Protein AF-A0A7Y7NC95-F1 (afdb_monomer_lite)

Foldseek 3Di:
DALVVLCVVLVDDSVVVVVCCVVVVAHPVGDPSNVVVSNVCSVCPPPPVSVVVVCPVPPDQLVVLCCVVCVPADPLLSVLLCVQLVDPCSVPCDLVNSQVVSCVPPVDGDDSVSSVVSSVVSVCLVVQVAWDDDPPDIDGSCVSNVD

pLDDT: mean 90.4, std 4.03, range [75.88, 95.5]

Sequence (147 aa):
MELKEATAAFGIPSKIIARMEREGLICLPLDDAGVAALSVLGRLWGRMWFVAESLKSIRSARERTMLLLFPEHDKVDRYILNTFLGESHMKNLSTEVVRYRVKRAFATDVDGQRIRKLRKTAWDIRCRKMKLQLGKLSLTYADLLGV

Radius of gyration: 18.72 Å; chains: 1; bounding box: 37×40×47 Å

Structure (mmCIF, N/CA/C/O backbone):
data_AF-A0A7Y7NC95-F1
#
_entry.id   AF-A0A7Y7NC95-F1
#
loop_
_atom_site.group_PDB
_atom_site.id
_atom_site.type_symbol
_atom_site.label_atom_id
_atom_site.label_alt_id
_atom_site.label_comp_id
_atom_site.label_asym_id
_atom_site.label_entity_id
_atom_site.label_seq_id
_atom_site.pdbx_PDB_ins_code
_atom_site.Cartn_x
_atom_site.Cartn_y
_atom_site.Cartn_z
_atom_site.occupancy
_atom_site.B_iso_or_equiv
_atom_site.auth_seq_id
_atom_site.auth_comp_id
_atom_site.auth_asym_id
_atom_site.auth_atom_id
_atom_site.pdbx_PDB_model_num
ATOM 1 N N . MET A 1 1 ? 20.823 -1.259 -21.283 1.00 86.31 1 MET A N 1
ATOM 2 C CA . MET A 1 1 ? 20.653 0.029 -20.571 1.00 86.31 1 MET A CA 1
ATOM 3 C C . MET A 1 1 ? 20.392 -0.250 -19.101 1.00 86.31 1 MET A C 1
ATOM 5 O O . MET A 1 1 ? 19.517 -1.058 -18.801 1.00 86.31 1 MET A O 1
ATOM 9 N N . GLU A 1 2 ? 21.167 0.381 -18.220 1.00 89.75 2 GLU A N 1
ATOM 10 C CA . GLU A 1 2 ? 21.141 0.150 -16.766 1.00 89.75 2 GLU A CA 1
ATOM 11 C C . GLU A 1 2 ? 20.096 1.024 -16.043 1.00 89.75 2 GLU A C 1
ATOM 13 O O . GLU A 1 2 ? 19.606 2.018 -16.583 1.00 89.75 2 GLU A O 1
ATOM 18 N N . LEU A 1 3 ? 19.768 0.702 -14.784 1.00 86.31 3 LEU A N 1
ATOM 19 C CA . LEU A 1 3 ? 18.694 1.358 -14.008 1.00 86.31 3 LEU A CA 1
ATOM 20 C C . LEU A 1 3 ? 18.775 2.899 -13.982 1.00 86.31 3 LEU A C 1
ATOM 22 O O . LEU A 1 3 ? 17.756 3.589 -14.104 1.00 86.31 3 LEU A O 1
ATOM 26 N N . LYS A 1 4 ? 19.980 3.453 -13.787 1.00 87.69 4 LYS A N 1
ATOM 27 C CA . LYS A 1 4 ? 20.199 4.911 -13.713 1.00 87.69 4 LYS A CA 1
ATOM 28 C C . LYS A 1 4 ? 19.948 5.591 -15.058 1.00 87.69 4 LYS A C 1
ATOM 30 O O . LYS A 1 4 ? 19.328 6.650 -15.095 1.00 87.69 4 LYS A O 1
ATOM 35 N N . GLU A 1 5 ? 20.391 4.962 -16.139 1.00 89.31 5 GLU A N 1
ATOM 36 C CA . GLU A 1 5 ? 20.206 5.453 -17.506 1.00 89.31 5 GLU A CA 1
ATOM 37 C C . GLU A 1 5 ? 18.727 5.403 -17.895 1.00 89.31 5 GLU A C 1
ATOM 39 O O . GLU A 1 5 ? 18.183 6.395 -18.369 1.00 89.31 5 GLU A O 1
ATOM 44 N N . ALA A 1 6 ? 18.041 4.298 -17.583 1.00 87.75 6 ALA A N 1
ATOM 45 C CA . ALA A 1 6 ? 16.611 4.140 -17.836 1.00 87.75 6 ALA A CA 1
ATOM 46 C C . ALA A 1 6 ? 15.760 5.179 -17.081 1.00 87.75 6 ALA A C 1
ATOM 48 O O . ALA A 1 6 ? 14.809 5.732 -17.632 1.00 87.75 6 ALA A O 1
ATOM 49 N N . THR A 1 7 ? 16.125 5.486 -15.830 1.00 90.62 7 THR A N 1
ATOM 50 C CA . THR A 1 7 ? 15.455 6.523 -15.023 1.00 90.62 7 THR A CA 1
ATOM 51 C C . THR A 1 7 ? 15.516 7.885 -15.720 1.00 90.62 7 THR A C 1
ATOM 53 O O . THR A 1 7 ? 14.498 8.569 -15.833 1.00 90.62 7 THR A O 1
ATOM 56 N N . ALA A 1 8 ? 16.699 8.271 -16.208 1.00 90.25 8 ALA A N 1
ATOM 57 C CA . ALA A 1 8 ? 16.899 9.537 -16.907 1.00 90.25 8 ALA A CA 1
ATOM 58 C C . ALA A 1 8 ? 16.210 9.554 -18.282 1.00 90.25 8 ALA A C 1
ATOM 60 O O . ALA A 1 8 ? 15.571 10.544 -18.629 1.00 90.25 8 ALA A O 1
ATOM 61 N N . ALA A 1 9 ? 16.298 8.456 -19.036 1.00 91.38 9 ALA A N 1
ATOM 62 C CA . ALA A 1 9 ? 15.766 8.358 -20.392 1.00 91.38 9 ALA A CA 1
ATOM 63 C C . ALA A 1 9 ? 14.229 8.404 -20.448 1.00 91.38 9 ALA A C 1
ATOM 65 O O . ALA A 1 9 ? 13.667 9.031 -21.344 1.00 91.38 9 ALA A O 1
ATOM 66 N N . PHE A 1 10 ? 13.542 7.763 -19.497 1.00 92.00 10 PHE A N 1
ATOM 67 C CA . PHE A 1 10 ? 12.078 7.639 -19.529 1.00 92.00 10 PHE A CA 1
ATOM 68 C C . PHE A 1 10 ? 11.341 8.548 -18.542 1.00 92.00 10 PHE A C 1
ATOM 70 O O . PHE A 1 10 ? 10.112 8.590 -18.561 1.00 92.00 10 PHE A O 1
ATOM 77 N N . GLY A 1 11 ? 12.055 9.258 -17.661 1.00 90.31 11 GLY A N 1
ATOM 78 C CA . GLY A 1 11 ? 11.438 10.122 -16.648 1.00 90.31 11 GLY A CA 1
ATOM 79 C C . GLY A 1 11 ? 10.619 9.359 -15.596 1.00 90.31 11 GLY A C 1
ATOM 80 O O . GLY A 1 11 ? 9.738 9.934 -14.956 1.00 90.31 11 GLY A O 1
ATOM 81 N N . ILE A 1 12 ? 10.892 8.062 -15.414 1.00 91.69 12 ILE A N 1
ATOM 82 C CA . ILE A 1 12 ? 10.210 7.186 -14.453 1.00 91.69 12 ILE A CA 1
ATOM 83 C C . ILE A 1 12 ? 11.095 7.034 -13.207 1.00 91.69 12 ILE A C 1
ATOM 85 O O . ILE A 1 12 ? 12.282 6.748 -13.349 1.00 91.69 12 ILE A O 1
ATOM 89 N N . PRO A 1 13 ? 10.558 7.156 -11.976 1.00 91.25 13 PRO A N 1
ATOM 90 C CA . PRO A 1 13 ? 11.339 6.977 -10.756 1.00 91.25 13 PRO A CA 1
ATOM 91 C C . PRO A 1 13 ? 12.015 5.602 -10.670 1.00 91.25 13 PRO A C 1
ATOM 93 O O . PRO A 1 13 ? 11.377 4.570 -10.882 1.00 91.25 13 PRO A O 1
ATOM 96 N N . SER A 1 14 ? 13.273 5.574 -10.225 1.00 91.69 14 SER A N 1
ATOM 97 C CA . SER A 1 14 ? 14.080 4.346 -10.109 1.00 91.69 14 SER A CA 1
ATOM 98 C C . SER A 1 14 ? 13.409 3.236 -9.292 1.00 91.69 14 SER A C 1
ATOM 100 O O . SER A 1 14 ? 13.517 2.062 -9.632 1.00 91.69 14 SER A O 1
ATOM 102 N N . LYS A 1 15 ? 12.651 3.592 -8.246 1.00 89.00 15 LYS A N 1
ATOM 103 C CA . LYS A 1 15 ? 11.891 2.634 -7.422 1.00 89.00 15 LYS A CA 1
ATOM 104 C C . LYS A 1 15 ? 10.829 1.865 -8.210 1.00 89.00 15 LYS A C 1
ATOM 106 O O . LYS A 1 15 ? 10.530 0.730 -7.854 1.00 89.00 15 LYS A O 1
ATOM 111 N N . ILE A 1 16 ? 10.244 2.487 -9.233 1.00 89.69 16 ILE A N 1
ATOM 112 C CA . ILE A 1 16 ? 9.223 1.869 -10.084 1.00 89.69 16 ILE A CA 1
ATOM 113 C C . ILE A 1 16 ? 9.891 0.901 -11.051 1.00 89.69 16 ILE A C 1
ATOM 115 O O . ILE A 1 16 ? 9.487 -0.254 -11.106 1.00 89.69 16 ILE A O 1
ATOM 119 N N . ILE A 1 17 ? 10.972 1.322 -11.713 1.00 92.75 17 ILE A N 1
ATOM 120 C CA . ILE A 1 17 ? 11.744 0.457 -12.619 1.00 92.75 17 ILE A CA 1
ATOM 121 C C . ILE A 1 17 ? 12.286 -0.767 -11.858 1.00 92.75 17 ILE A C 1
ATOM 123 O O . ILE A 1 17 ? 12.055 -1.899 -12.266 1.00 92.75 17 ILE A O 1
ATOM 127 N N . ALA A 1 18 ? 12.879 -0.564 -10.677 1.00 91.38 18 ALA A N 1
ATOM 128 C CA . ALA A 1 18 ? 13.356 -1.654 -9.818 1.00 91.38 18 ALA A CA 1
ATOM 129 C C . ALA A 1 18 ? 12.228 -2.544 -9.256 1.00 91.38 18 ALA A C 1
ATOM 131 O O . ALA A 1 18 ? 12.468 -3.654 -8.779 1.00 91.38 18 ALA A O 1
ATOM 132 N N . ARG A 1 19 ? 10.981 -2.059 -9.221 1.00 90.06 19 ARG A N 1
ATOM 133 C CA . ARG A 1 19 ? 9.821 -2.894 -8.882 1.00 90.06 19 ARG A CA 1
ATOM 134 C C . ARG A 1 19 ? 9.390 -3.730 -10.084 1.00 90.06 19 ARG A C 1
ATOM 136 O O . ARG A 1 19 ? 9.161 -4.916 -9.905 1.00 90.06 19 ARG A O 1
ATOM 143 N N . MET A 1 20 ? 9.341 -3.136 -11.274 1.00 92.94 20 MET A N 1
ATOM 144 C CA . MET A 1 20 ? 9.016 -3.841 -12.515 1.00 92.94 20 MET A CA 1
ATOM 145 C C . MET A 1 20 ? 10.001 -4.979 -12.798 1.00 92.94 20 MET A C 1
ATOM 147 O O . MET A 1 20 ? 9.568 -6.067 -13.155 1.00 92.94 20 MET A O 1
ATOM 151 N N . GLU A 1 21 ? 11.296 -4.758 -12.568 1.00 93.06 21 GLU A N 1
ATOM 152 C CA . GLU A 1 21 ? 12.323 -5.801 -12.683 1.00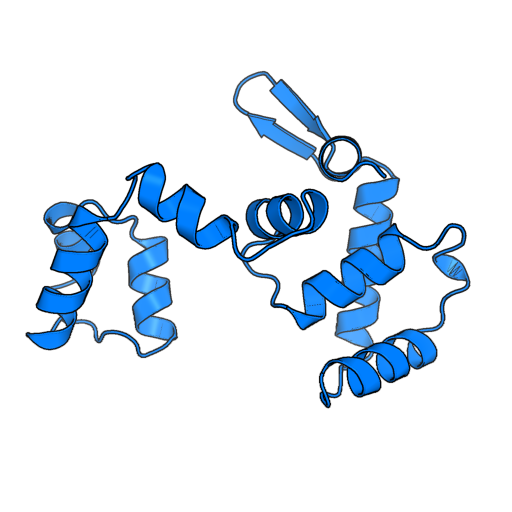 93.06 21 GLU A CA 1
ATOM 153 C C . GLU A 1 21 ? 12.082 -6.954 -11.698 1.00 93.06 21 GLU A C 1
ATOM 155 O O . GLU A 1 21 ? 12.025 -8.115 -12.091 1.00 93.06 21 GLU A O 1
ATOM 160 N N . ARG A 1 22 ? 11.863 -6.648 -10.411 1.00 90.56 22 ARG A N 1
ATOM 161 C CA . ARG A 1 22 ? 11.583 -7.676 -9.391 1.00 90.56 22 ARG A CA 1
ATOM 162 C C . ARG A 1 22 ? 10.302 -8.462 -9.653 1.00 90.56 22 ARG A C 1
ATOM 164 O O . ARG A 1 22 ? 10.205 -9.610 -9.236 1.00 90.56 22 ARG A O 1
ATOM 171 N N . GLU A 1 23 ? 9.318 -7.836 -10.288 1.00 90.00 23 GLU A N 1
ATOM 172 C CA . GLU A 1 23 ? 8.069 -8.480 -10.703 1.00 90.00 23 GLU A CA 1
ATOM 173 C C . GLU A 1 23 ? 8.208 -9.216 -12.053 1.00 90.00 23 GLU A C 1
ATOM 175 O O . GLU A 1 23 ? 7.239 -9.805 -12.523 1.00 90.00 23 GLU A O 1
ATOM 180 N N . GLY A 1 24 ? 9.399 -9.218 -12.668 1.00 90.94 24 GLY A N 1
ATOM 181 C CA . GLY A 1 24 ? 9.681 -9.910 -13.929 1.00 90.94 24 GLY A CA 1
ATOM 182 C C . GLY A 1 24 ? 9.032 -9.267 -15.157 1.00 90.94 24 GLY A C 1
ATOM 183 O O . GLY A 1 24 ? 8.907 -9.914 -16.191 1.00 90.94 24 GLY A O 1
ATOM 184 N N . LEU A 1 25 ? 8.589 -8.009 -15.052 1.00 92.00 25 LEU A N 1
ATOM 185 C CA . LEU A 1 25 ? 7.948 -7.272 -16.148 1.00 92.00 25 LEU A CA 1
ATOM 186 C C . LEU A 1 25 ? 8.961 -6.738 -17.167 1.00 92.00 25 LEU A C 1
ATOM 188 O O . LEU A 1 25 ? 8.601 -6.468 -18.309 1.00 92.00 25 LEU A O 1
ATOM 192 N N . ILE A 1 26 ? 10.202 -6.540 -16.726 1.00 95.06 26 ILE A N 1
ATOM 193 C CA . ILE A 1 26 ? 11.357 -6.120 -17.523 1.00 95.06 26 ILE A CA 1
ATOM 194 C C . ILE A 1 26 ? 12.605 -6.814 -16.973 1.00 95.06 26 ILE A C 1
ATOM 196 O O . ILE A 1 26 ? 12.617 -7.234 -15.815 1.00 95.06 26 ILE A O 1
ATOM 200 N N . CYS A 1 27 ? 13.670 -6.853 -17.763 1.00 92.88 27 CYS A N 1
ATOM 201 C CA . CYS A 1 27 ? 14.992 -7.294 -17.325 1.00 92.88 27 CYS A CA 1
ATOM 202 C C . CYS A 1 27 ? 15.957 -6.105 -17.302 1.00 92.88 27 CYS A C 1
ATOM 204 O O . CYS A 1 27 ? 15.815 -5.183 -18.106 1.00 92.88 27 CYS A O 1
ATOM 206 N N . LEU A 1 28 ? 16.941 -6.122 -16.402 1.00 90.19 28 LEU A N 1
ATOM 207 C CA . LEU A 1 28 ? 18.104 -5.240 -16.485 1.00 90.19 28 LEU A CA 1
ATOM 208 C C . LEU A 1 28 ? 19.359 -6.084 -16.774 1.00 90.19 28 LEU A C 1
ATOM 210 O O . LEU A 1 28 ? 19.554 -7.105 -16.112 1.00 90.19 28 LEU A O 1
ATOM 214 N N . PRO A 1 29 ? 20.204 -5.688 -17.745 1.00 92.50 29 PRO A N 1
ATOM 215 C CA . PRO A 1 29 ? 20.038 -4.556 -18.663 1.00 92.50 29 PRO A CA 1
ATOM 216 C C . PRO A 1 29 ? 18.821 -4.716 -19.590 1.00 92.50 29 PRO A C 1
ATOM 218 O O . PRO A 1 29 ? 18.459 -5.827 -19.961 1.00 92.50 29 PRO A O 1
ATOM 221 N N . LEU A 1 30 ? 18.196 -3.589 -19.956 1.00 92.12 30 LEU A N 1
ATOM 222 C CA . LEU A 1 30 ? 16.975 -3.601 -20.775 1.00 92.12 30 LEU A CA 1
ATOM 223 C C . LEU A 1 30 ? 17.202 -4.219 -22.156 1.00 92.12 30 LEU A C 1
ATOM 225 O O . LEU A 1 30 ? 18.140 -3.830 -22.857 1.00 92.12 30 LEU A O 1
ATOM 229 N N . ASP A 1 31 ? 16.283 -5.101 -22.533 1.00 93.75 31 ASP A N 1
ATOM 230 C CA . ASP A 1 31 ? 16.063 -5.602 -23.884 1.00 93.75 31 ASP A CA 1
ATOM 231 C C . ASP A 1 31 ? 15.060 -4.713 -24.648 1.00 93.75 31 ASP A C 1
ATOM 233 O O . ASP A 1 31 ? 14.507 -3.747 -24.108 1.00 93.75 31 ASP A O 1
ATOM 237 N N . ASP A 1 32 ? 14.805 -5.033 -25.919 1.00 94.00 32 ASP A N 1
ATOM 238 C CA . ASP A 1 32 ? 13.899 -4.253 -26.772 1.00 94.00 32 ASP A CA 1
ATOM 239 C C . ASP A 1 32 ? 12.470 -4.198 -26.209 1.00 94.00 32 ASP A C 1
ATOM 241 O O . ASP A 1 32 ? 11.806 -3.157 -26.262 1.00 94.00 32 ASP A O 1
ATOM 245 N N . ALA A 1 33 ? 12.006 -5.301 -25.611 1.00 93.38 33 ALA A N 1
ATOM 246 C CA . ALA A 1 33 ? 10.702 -5.373 -24.962 1.00 93.38 33 ALA A CA 1
ATOM 247 C C . ALA A 1 33 ? 10.629 -4.436 -23.745 1.00 93.38 33 ALA A C 1
ATOM 249 O O . ALA A 1 33 ? 9.670 -3.670 -23.608 1.00 93.38 33 ALA A O 1
ATOM 250 N N . GLY A 1 34 ? 11.661 -4.432 -22.898 1.00 93.69 34 GLY A N 1
ATOM 251 C CA . GLY A 1 34 ? 11.783 -3.527 -21.762 1.00 93.69 34 GLY A CA 1
ATOM 252 C C . GLY A 1 34 ? 11.840 -2.058 -22.181 1.00 93.69 34 GLY A C 1
ATOM 253 O O . GLY A 1 34 ? 11.168 -1.219 -21.575 1.00 93.69 34 GLY A O 1
ATOM 254 N N . VAL A 1 35 ? 12.570 -1.733 -23.253 1.00 94.75 35 VAL A N 1
ATOM 255 C CA . VAL A 1 35 ? 12.614 -0.374 -23.823 1.00 94.75 35 VAL A CA 1
ATOM 256 C C . VAL A 1 35 ? 11.235 0.059 -24.320 1.00 94.75 35 VAL A C 1
ATOM 258 O O . VAL A 1 35 ? 10.796 1.172 -24.010 1.00 94.75 35 VAL A O 1
ATOM 261 N N . ALA A 1 36 ? 10.519 -0.802 -25.047 1.00 94.75 36 ALA A N 1
ATOM 262 C CA . ALA A 1 36 ? 9.172 -0.504 -25.527 1.00 94.75 36 ALA A CA 1
ATOM 263 C C . ALA A 1 36 ? 8.188 -0.286 -24.363 1.00 94.75 36 ALA A C 1
ATOM 265 O O . ALA A 1 36 ? 7.449 0.704 -24.350 1.00 94.75 36 ALA A O 1
ATOM 266 N N . ALA A 1 37 ? 8.225 -1.155 -23.348 1.00 93.69 37 ALA A N 1
ATOM 267 C CA . ALA A 1 37 ? 7.379 -1.054 -22.162 1.00 93.69 37 ALA A CA 1
ATOM 268 C C . ALA A 1 37 ? 7.618 0.258 -21.395 1.00 93.69 37 ALA A C 1
ATOM 270 O O . ALA A 1 37 ? 6.669 0.992 -21.096 1.00 93.69 37 ALA A O 1
ATOM 271 N N . LEU A 1 38 ? 8.882 0.598 -21.124 1.00 94.62 38 LEU A N 1
ATOM 272 C CA . LEU A 1 38 ? 9.231 1.836 -20.426 1.00 94.62 38 LEU A CA 1
ATOM 273 C C . LEU A 1 38 ? 8.957 3.087 -21.268 1.00 94.62 38 LEU A C 1
ATOM 275 O O . LEU A 1 38 ? 8.584 4.116 -20.709 1.00 94.62 38 LEU A O 1
ATOM 279 N N . SER A 1 39 ? 9.042 3.005 -22.598 1.00 94.25 39 SER A N 1
ATOM 280 C CA . SER A 1 39 ? 8.676 4.111 -23.495 1.00 94.25 39 SER A CA 1
ATOM 281 C C . SER A 1 39 ? 7.190 4.458 -23.406 1.00 94.25 39 SER A C 1
ATOM 283 O O . SER A 1 39 ? 6.824 5.634 -23.332 1.00 94.25 39 SER A O 1
ATOM 285 N N . VAL A 1 40 ? 6.316 3.446 -23.392 1.00 94.50 40 VAL A N 1
ATOM 286 C CA . VAL A 1 40 ? 4.870 3.649 -23.213 1.00 94.50 40 VAL A CA 1
ATOM 287 C C . VAL A 1 40 ? 4.585 4.183 -21.813 1.00 94.50 40 VAL A C 1
ATOM 289 O O . VAL A 1 40 ? 3.897 5.197 -21.670 1.00 94.50 40 VAL A O 1
ATOM 292 N N . LEU A 1 41 ? 5.153 3.546 -20.784 1.00 93.31 41 LEU A N 1
ATOM 293 C CA . LEU A 1 41 ? 4.940 3.958 -19.400 1.00 93.31 41 LEU A CA 1
ATOM 294 C C . LEU A 1 41 ? 5.430 5.389 -19.155 1.00 93.31 41 LEU A C 1
ATOM 296 O O . LEU A 1 41 ? 4.716 6.158 -18.523 1.00 93.31 41 LEU A O 1
ATOM 300 N N . GLY A 1 42 ? 6.579 5.782 -19.706 1.00 93.44 42 GLY A N 1
ATOM 301 C CA . GLY A 1 42 ? 7.132 7.130 -19.566 1.00 93.44 42 GLY A CA 1
ATOM 302 C C . GLY A 1 42 ? 6.215 8.209 -20.147 1.00 93.44 42 GLY A C 1
ATOM 303 O O . GLY A 1 42 ? 6.071 9.281 -19.567 1.00 93.44 42 GLY A O 1
ATOM 304 N N . ARG A 1 43 ? 5.496 7.911 -21.240 1.00 92.88 43 ARG A N 1
ATOM 305 C CA . ARG A 1 43 ? 4.501 8.833 -21.827 1.00 92.88 43 ARG A CA 1
ATOM 306 C C . ARG A 1 43 ? 3.241 8.984 -20.972 1.00 92.88 43 ARG A C 1
ATOM 308 O O . ARG A 1 43 ? 2.614 10.050 -20.986 1.00 92.88 43 ARG A O 1
ATOM 315 N N . LEU A 1 44 ? 2.857 7.917 -20.272 1.00 92.38 44 LEU A N 1
ATOM 316 C CA . LEU A 1 44 ? 1.699 7.878 -19.375 1.00 92.38 44 LEU A CA 1
ATOM 317 C C . LEU A 1 44 ? 2.026 8.411 -17.977 1.00 92.38 44 LEU A C 1
ATOM 319 O O . LEU A 1 44 ? 1.136 8.895 -17.274 1.00 92.38 44 LEU A O 1
ATOM 323 N N . TRP A 1 45 ? 3.290 8.337 -17.569 1.00 88.88 45 TRP A N 1
ATOM 324 C CA . TRP A 1 45 ? 3.727 8.707 -16.234 1.00 88.88 45 TRP A CA 1
ATOM 325 C C . TRP A 1 45 ? 3.400 10.174 -15.933 1.00 88.88 45 TRP A C 1
ATOM 327 O O . TRP A 1 45 ? 3.633 11.070 -16.742 1.00 88.88 45 TRP A O 1
ATOM 337 N N . GLY A 1 46 ? 2.793 10.425 -14.772 1.00 81.56 46 GLY A N 1
ATOM 338 C CA . GLY A 1 46 ? 2.369 11.769 -14.365 1.00 81.56 46 GLY A CA 1
ATOM 339 C C . GLY A 1 46 ? 1.154 12.334 -15.117 1.00 81.56 46 GLY A C 1
ATOM 340 O O . GLY A 1 46 ? 0.707 13.436 -14.800 1.00 81.56 46 GLY A O 1
ATOM 341 N N . ARG A 1 47 ? 0.563 11.608 -16.078 1.00 90.81 47 ARG A N 1
ATOM 342 C CA . ARG A 1 47 ? -0.679 12.043 -16.732 1.00 90.81 47 ARG A CA 1
ATOM 343 C C . ARG A 1 47 ? -1.863 11.851 -15.787 1.00 90.81 47 ARG A C 1
ATOM 345 O O . ARG A 1 47 ? -2.250 10.728 -15.472 1.00 90.81 47 ARG A O 1
ATOM 352 N N . MET A 1 48 ? -2.483 12.959 -15.384 1.00 87.81 48 MET A N 1
ATOM 353 C CA . MET A 1 48 ? -3.598 12.952 -14.428 1.00 87.81 48 MET A CA 1
ATOM 354 C C . MET A 1 48 ? -4.780 12.084 -14.873 1.00 87.81 48 MET A C 1
ATOM 356 O O . MET A 1 48 ? -5.367 11.401 -14.039 1.00 87.81 48 MET A O 1
ATOM 360 N N . TRP A 1 49 ? -5.106 12.062 -16.171 1.00 92.25 49 TRP A N 1
ATOM 361 C CA . TRP A 1 49 ? -6.187 11.219 -16.689 1.00 92.25 49 TRP A CA 1
ATOM 362 C C . TRP A 1 49 ? -5.887 9.727 -16.487 1.00 92.25 49 TRP A C 1
ATOM 364 O O . TRP A 1 49 ? -6.764 8.991 -16.056 1.00 92.25 49 TRP A O 1
ATOM 374 N N . PHE A 1 50 ? -4.644 9.287 -16.708 1.00 90.81 50 PHE A N 1
ATOM 375 C CA . PHE A 1 50 ? -4.252 7.883 -16.562 1.00 90.81 50 PHE A CA 1
ATOM 376 C C . PHE A 1 50 ? -4.347 7.433 -15.101 1.00 90.81 50 PHE A C 1
ATOM 378 O O . PHE A 1 50 ? -4.889 6.368 -14.802 1.00 90.81 50 PHE A O 1
ATOM 385 N N . VAL A 1 51 ? -3.890 8.285 -14.176 1.00 85.06 51 VAL A N 1
ATOM 386 C CA . VAL A 1 51 ? -4.037 8.055 -12.732 1.00 85.06 51 VAL A CA 1
ATOM 387 C C . VAL A 1 51 ? -5.514 8.008 -12.341 1.00 85.06 51 VAL A C 1
ATOM 389 O O . VAL A 1 51 ? -5.930 7.105 -11.616 1.00 85.06 51 VAL A O 1
ATOM 392 N N . ALA A 1 52 ? -6.323 8.944 -12.843 1.00 85.12 52 ALA A N 1
ATOM 393 C CA . ALA A 1 52 ? -7.751 8.988 -12.559 1.00 85.12 52 ALA A CA 1
ATOM 394 C C . ALA A 1 52 ? -8.466 7.718 -13.045 1.00 85.12 52 ALA A C 1
ATOM 396 O O . ALA A 1 52 ? -9.163 7.091 -12.249 1.00 85.12 52 ALA A O 1
ATOM 397 N N . GLU A 1 53 ? -8.254 7.296 -14.298 1.00 88.31 53 GLU A N 1
ATOM 398 C CA . GLU A 1 53 ? -8.825 6.056 -14.847 1.00 88.31 53 GLU A CA 1
ATOM 399 C C . GLU A 1 53 ? -8.390 4.823 -14.046 1.00 88.31 53 GLU A C 1
ATOM 401 O O . GLU A 1 53 ? -9.226 3.988 -13.697 1.00 88.31 53 GLU A O 1
ATOM 406 N N . SER A 1 54 ? -7.110 4.746 -13.667 1.00 84.44 54 SER A N 1
ATOM 407 C CA . SER A 1 54 ? -6.576 3.638 -12.862 1.00 84.44 54 SER A CA 1
ATOM 408 C C . SER A 1 54 ? -7.277 3.514 -11.503 1.00 84.44 54 SER A C 1
ATOM 410 O O . SER A 1 54 ? -7.455 2.411 -10.986 1.00 84.44 54 SER A O 1
ATOM 412 N N . LEU A 1 55 ? -7.715 4.639 -10.929 1.00 84.06 55 LEU A N 1
ATOM 413 C CA . LEU A 1 55 ? -8.413 4.689 -9.644 1.00 84.06 55 LEU A CA 1
ATOM 414 C C . LEU A 1 55 ? -9.942 4.568 -9.761 1.00 84.06 55 LEU A C 1
ATOM 416 O O . LEU A 1 55 ? -10.596 4.310 -8.746 1.00 84.06 55 LEU A O 1
ATOM 420 N N . LYS A 1 56 ? -10.540 4.730 -10.953 1.00 82.94 56 LYS A N 1
ATOM 421 C CA . LYS A 1 56 ? -12.008 4.680 -11.131 1.00 82.94 56 LYS A CA 1
ATOM 422 C C . LYS A 1 56 ? -12.616 3.335 -10.756 1.00 82.94 56 LYS A C 1
ATOM 424 O O . LYS A 1 56 ? -13.725 3.296 -10.226 1.00 82.94 56 LYS A O 1
ATOM 429 N N . SER A 1 57 ? -11.895 2.243 -11.004 1.00 79.88 57 SER A N 1
ATOM 430 C CA . SER A 1 57 ? -12.333 0.884 -10.655 1.00 79.88 57 SER A CA 1
ATOM 431 C C . SER A 1 57 ? -12.514 0.691 -9.142 1.00 79.88 57 SER A C 1
ATOM 433 O O . SER A 1 57 ? -13.262 -0.181 -8.699 1.00 79.88 57 SER A O 1
ATOM 435 N N . ILE A 1 58 ? -11.881 1.547 -8.338 1.00 83.75 58 ILE A N 1
ATOM 436 C CA . ILE A 1 58 ? -11.889 1.486 -6.883 1.00 83.75 58 ILE A CA 1
ATOM 437 C C . ILE A 1 58 ? -12.995 2.395 -6.376 1.00 83.75 58 ILE A C 1
ATOM 439 O O . ILE A 1 58 ? -12.871 3.617 -6.390 1.00 83.75 58 ILE A O 1
ATOM 443 N N . ARG A 1 59 ? -14.107 1.809 -5.933 1.00 78.94 59 ARG A N 1
ATOM 444 C CA . ARG A 1 59 ? -15.297 2.577 -5.526 1.00 78.94 59 ARG A CA 1
ATOM 445 C C . ARG A 1 59 ? -15.121 3.296 -4.189 1.00 78.94 59 ARG A C 1
ATOM 447 O O . ARG A 1 59 ? -15.665 4.379 -4.005 1.00 78.94 59 ARG A O 1
ATOM 454 N N . SER A 1 60 ? -14.368 2.709 -3.262 1.00 84.88 60 SER A N 1
ATOM 455 C CA . SER A 1 60 ? -14.215 3.239 -1.907 1.00 84.88 60 SER A CA 1
ATOM 456 C C . SER A 1 60 ? -13.113 4.297 -1.842 1.00 84.88 60 SER A C 1
ATOM 458 O O . SER A 1 60 ? -11.947 4.002 -2.107 1.00 84.88 60 SER A O 1
ATOM 460 N N . ALA A 1 61 ? -13.463 5.522 -1.432 1.00 84.81 61 ALA A N 1
ATOM 461 C CA . ALA A 1 61 ? -12.489 6.590 -1.187 1.00 84.81 61 ALA A CA 1
ATOM 462 C C . ALA A 1 61 ? -11.424 6.154 -0.170 1.00 84.81 61 ALA A C 1
ATOM 464 O O . ALA A 1 61 ? -10.234 6.352 -0.390 1.00 84.81 61 ALA A O 1
ATOM 465 N N . ARG A 1 62 ? -11.845 5.449 0.885 1.00 85.31 62 ARG A N 1
ATOM 466 C CA . ARG A 1 62 ? -10.947 4.863 1.883 1.00 85.31 62 ARG A CA 1
ATOM 467 C C . ARG A 1 62 ? -9.983 3.852 1.271 1.00 85.31 62 ARG A C 1
ATOM 469 O O . ARG A 1 62 ? -8.816 3.834 1.630 1.00 85.31 62 ARG A O 1
ATOM 476 N N . GLU A 1 63 ? -10.441 3.019 0.341 1.00 84.56 63 GLU A N 1
ATOM 477 C CA . GLU A 1 63 ? -9.584 2.039 -0.335 1.00 84.56 63 GLU A CA 1
ATOM 478 C C . GLU A 1 63 ? -8.564 2.709 -1.266 1.00 84.56 63 GLU A C 1
ATOM 480 O O . GLU A 1 63 ? -7.400 2.305 -1.283 1.00 84.56 63 GLU A O 1
ATOM 485 N N . ARG A 1 64 ? -8.954 3.791 -1.957 1.00 88.12 64 ARG A N 1
ATOM 486 C CA . ARG A 1 64 ? -8.010 4.641 -2.704 1.00 88.12 64 ARG A CA 1
ATOM 487 C C . ARG A 1 64 ? -6.964 5.250 -1.769 1.00 88.12 64 ARG A C 1
ATOM 489 O O . ARG A 1 64 ? -5.776 5.171 -2.0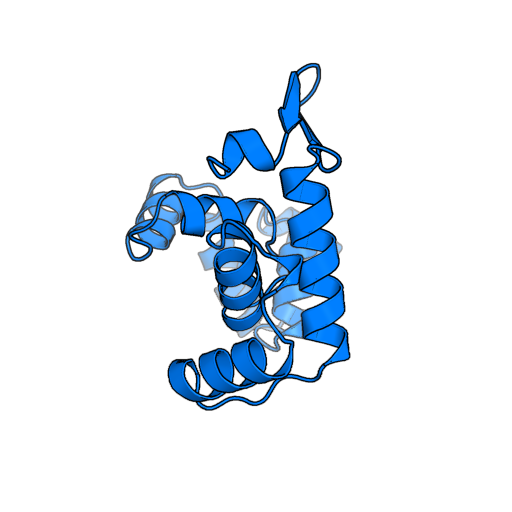58 1.00 88.12 64 ARG A O 1
ATOM 496 N N . THR A 1 65 ? -7.381 5.786 -0.622 1.00 88.38 65 THR A N 1
ATOM 497 C CA . THR A 1 65 ? -6.452 6.312 0.388 1.00 88.38 65 THR A CA 1
ATOM 498 C C . THR A 1 65 ? -5.524 5.220 0.921 1.00 88.38 65 THR A C 1
ATOM 500 O O . THR A 1 65 ? -4.327 5.448 1.047 1.00 88.38 65 THR A O 1
ATOM 503 N N . MET A 1 66 ? -6.027 4.009 1.173 1.00 88.81 66 MET A N 1
ATOM 504 C CA . MET A 1 66 ? -5.205 2.876 1.613 1.00 88.81 66 MET A CA 1
ATOM 505 C C . MET A 1 66 ? -4.132 2.498 0.587 1.00 88.81 66 MET A C 1
ATOM 507 O O . MET A 1 66 ? -3.027 2.152 0.984 1.00 88.81 66 MET A O 1
ATOM 511 N N . LEU A 1 67 ? -4.417 2.575 -0.715 1.00 87.75 67 LEU A N 1
ATOM 512 C CA . LEU A 1 67 ? -3.404 2.349 -1.754 1.00 87.75 67 LEU A CA 1
ATOM 513 C C . LEU A 1 67 ? -2.297 3.399 -1.742 1.00 87.75 67 LEU A C 1
ATOM 515 O O . LEU A 1 67 ? -1.139 3.069 -1.979 1.00 87.75 67 LEU A O 1
ATOM 519 N N . LEU A 1 68 ? -2.659 4.650 -1.463 1.00 86.38 68 LEU A N 1
ATOM 520 C CA . LEU A 1 68 ? -1.706 5.752 -1.378 1.00 86.38 68 LEU A CA 1
ATOM 521 C C . LEU A 1 68 ? -0.844 5.659 -0.114 1.00 86.38 68 LEU A C 1
ATOM 523 O O . LEU A 1 68 ? 0.356 5.907 -0.173 1.00 86.38 68 LEU A O 1
ATOM 527 N N . LEU A 1 69 ? -1.452 5.304 1.019 1.00 89.62 69 LEU A N 1
ATOM 528 C CA . LEU A 1 69 ? -0.778 5.232 2.317 1.00 89.62 69 LEU A CA 1
ATOM 529 C C . LEU A 1 69 ? 0.014 3.935 2.523 1.00 89.62 69 LEU A C 1
ATOM 531 O O . LEU A 1 69 ? 0.966 3.932 3.298 1.00 89.62 69 LEU A O 1
ATOM 535 N N . PHE A 1 70 ? -0.378 2.853 1.848 1.00 90.25 70 PHE A N 1
ATOM 536 C CA . PHE A 1 70 ? 0.197 1.515 2.004 1.00 90.25 70 PHE A CA 1
ATOM 537 C C . PHE A 1 70 ? 0.456 0.838 0.642 1.00 90.25 70 PHE A C 1
ATOM 539 O O . PHE A 1 70 ? -0.151 -0.197 0.333 1.00 90.25 70 PHE A O 1
ATOM 546 N N . PRO A 1 71 ? 1.332 1.405 -0.210 1.00 84.00 71 PRO A N 1
ATOM 547 C CA . PRO A 1 71 ? 1.604 0.887 -1.557 1.00 84.00 71 PRO A CA 1
ATOM 548 C C . PRO A 1 71 ? 2.310 -0.483 -1.578 1.00 84.00 71 PRO A C 1
ATOM 550 O O . PRO A 1 71 ? 2.314 -1.177 -2.600 1.00 84.00 71 PRO A O 1
ATOM 553 N N . GLU A 1 72 ? 2.935 -0.868 -0.468 1.00 85.56 72 GLU A N 1
ATOM 554 C CA . GLU A 1 72 ? 3.573 -2.170 -0.249 1.00 85.56 72 GLU A CA 1
ATOM 555 C C . GLU A 1 72 ? 2.616 -3.257 0.248 1.00 85.56 72 GLU A C 1
ATOM 557 O O . GLU A 1 72 ? 2.937 -4.437 0.141 1.00 85.56 72 GLU A O 1
ATOM 562 N N . HIS A 1 73 ? 1.453 -2.879 0.781 1.00 90.06 73 HIS A N 1
ATOM 563 C CA . HIS A 1 73 ? 0.451 -3.845 1.220 1.00 90.06 73 HIS A CA 1
ATOM 564 C C . HIS A 1 73 ? -0.251 -4.419 -0.014 1.00 90.06 73 HIS A C 1
ATOM 566 O O . HIS A 1 73 ? -0.542 -3.692 -0.965 1.00 90.06 73 HIS A O 1
ATOM 572 N N . ASP A 1 74 ? -0.540 -5.715 -0.034 1.00 89.50 74 ASP A N 1
ATOM 573 C CA . ASP A 1 74 ? -1.342 -6.299 -1.110 1.00 89.50 74 ASP A CA 1
ATOM 574 C C . ASP A 1 74 ? -2.856 -6.114 -0.853 1.00 89.50 74 ASP A C 1
ATOM 576 O O . ASP A 1 74 ? -3.296 -5.398 0.057 1.00 89.50 74 ASP A O 1
ATOM 580 N N . LYS A 1 75 ? -3.696 -6.719 -1.700 1.00 89.00 75 LYS A N 1
ATOM 581 C CA . LYS A 1 75 ? -5.158 -6.638 -1.553 1.00 89.00 75 LYS A CA 1
ATOM 582 C C . LYS A 1 75 ? -5.648 -7.307 -0.261 1.00 89.00 75 LYS A C 1
ATOM 584 O O . LYS A 1 75 ? -6.592 -6.810 0.354 1.00 89.00 75 LYS A O 1
ATOM 589 N N . VAL A 1 76 ? -5.009 -8.399 0.152 1.00 92.94 76 VAL A N 1
ATOM 590 C CA . VAL A 1 76 ? -5.359 -9.159 1.358 1.00 92.94 76 VAL A CA 1
ATOM 591 C C . VAL A 1 76 ? -4.983 -8.363 2.606 1.00 92.94 76 VAL A C 1
ATOM 593 O O . VAL A 1 76 ? -5.797 -8.213 3.515 1.00 92.94 76 VAL A O 1
ATOM 596 N N . ASP A 1 77 ? -3.797 -7.764 2.618 1.00 94.94 77 ASP A N 1
ATOM 597 C CA . ASP A 1 77 ? -3.331 -6.890 3.689 1.00 94.94 77 ASP A CA 1
ATOM 598 C C . ASP A 1 77 ? -4.259 -5.693 3.907 1.00 94.94 77 ASP A C 1
ATOM 600 O O . ASP A 1 77 ? -4.680 -5.415 5.034 1.00 94.94 77 ASP A O 1
ATOM 604 N N . ARG A 1 78 ? -4.624 -4.996 2.821 1.00 93.19 78 ARG A N 1
ATOM 605 C CA . ARG A 1 78 ? -5.565 -3.868 2.883 1.00 93.19 78 ARG A CA 1
ATOM 606 C C . ARG A 1 78 ? -6.940 -4.302 3.379 1.00 93.19 78 ARG A C 1
ATOM 608 O O . ARG A 1 78 ? -7.560 -3.569 4.149 1.00 93.19 78 ARG A O 1
ATOM 615 N N . TYR A 1 79 ? -7.409 -5.487 2.985 1.00 92.38 79 TYR A N 1
ATOM 616 C CA . TYR A 1 79 ? -8.659 -6.049 3.495 1.00 92.38 79 TYR A CA 1
ATOM 617 C C . TYR A 1 79 ? -8.599 -6.310 5.005 1.00 92.38 79 TYR A C 1
ATOM 619 O O . TYR A 1 79 ? -9.517 -5.92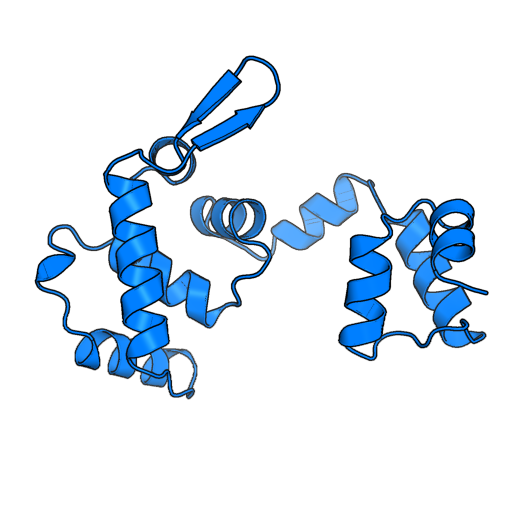8 5.734 1.00 92.38 79 TYR A O 1
ATOM 627 N N . ILE A 1 80 ? -7.511 -6.909 5.497 1.00 94.44 80 ILE A N 1
ATOM 628 C CA . ILE A 1 80 ? -7.311 -7.165 6.930 1.00 94.44 80 ILE A CA 1
ATOM 629 C C . ILE A 1 80 ? -7.256 -5.844 7.710 1.00 94.44 80 ILE A C 1
ATOM 631 O O . ILE A 1 80 ? -7.930 -5.707 8.732 1.00 94.44 80 ILE A O 1
ATOM 635 N N . LEU A 1 81 ? -6.510 -4.848 7.219 1.00 93.88 81 LEU A N 1
ATOM 636 C CA . LEU A 1 81 ? -6.448 -3.519 7.837 1.00 93.88 81 LEU A CA 1
ATOM 637 C C . LEU A 1 81 ? -7.821 -2.850 7.890 1.00 93.88 81 LEU A C 1
ATOM 639 O O . LEU A 1 81 ? -8.227 -2.389 8.954 1.00 93.88 81 LEU A O 1
ATOM 643 N N . ASN A 1 82 ? -8.565 -2.844 6.783 1.00 91.38 82 ASN A N 1
ATOM 644 C CA . ASN A 1 82 ? -9.922 -2.298 6.757 1.00 91.38 82 ASN A CA 1
ATOM 645 C C . ASN A 1 82 ? -10.859 -3.040 7.714 1.00 91.38 82 ASN A C 1
ATOM 647 O O . ASN A 1 82 ? -11.674 -2.402 8.375 1.00 91.38 82 ASN A O 1
ATOM 651 N N . THR A 1 83 ? -10.710 -4.362 7.839 1.00 92.56 83 THR A N 1
ATOM 652 C CA . THR A 1 83 ? -11.488 -5.163 8.792 1.00 92.56 83 THR A CA 1
ATOM 653 C C . THR A 1 83 ? -11.248 -4.691 10.225 1.00 92.56 83 THR A C 1
ATOM 655 O O . THR A 1 83 ? -12.200 -4.464 10.965 1.00 92.56 83 THR A O 1
ATOM 658 N N . PHE A 1 84 ? -9.989 -4.491 10.621 1.00 94.00 84 PHE A N 1
ATOM 659 C CA . PHE A 1 84 ? -9.662 -4.010 11.963 1.00 94.00 84 PHE A CA 1
ATOM 660 C C . PHE A 1 84 ? -10.081 -2.558 12.200 1.00 94.00 84 PHE A C 1
ATOM 662 O O . PHE A 1 84 ? -10.624 -2.234 13.254 1.00 94.00 84 PHE A O 1
ATOM 669 N N . LEU A 1 85 ? -9.850 -1.681 11.224 1.00 91.00 85 LEU A N 1
ATOM 670 C CA . LEU A 1 85 ? -10.181 -0.267 11.349 1.00 91.00 85 LEU A CA 1
ATOM 671 C C . LEU A 1 85 ? -11.698 -0.002 11.296 1.00 91.00 85 LEU A C 1
ATOM 673 O O . LEU A 1 85 ? -12.139 1.042 11.773 1.00 91.00 85 LEU A O 1
ATOM 677 N N . GLY A 1 86 ? -12.495 -0.909 10.727 1.00 87.88 86 GLY A N 1
ATOM 678 C CA . GLY A 1 86 ? -13.961 -0.840 10.736 1.00 87.88 86 GLY A CA 1
ATOM 679 C C . GLY A 1 86 ? -14.613 -1.379 12.014 1.00 87.88 86 GLY A C 1
ATOM 680 O O . GLY A 1 86 ? -15.785 -1.119 12.247 1.00 87.88 86 GLY A O 1
ATOM 681 N N . GLU A 1 87 ? -13.873 -2.106 12.855 1.00 87.94 87 GLU A N 1
ATOM 682 C CA . GLU A 1 87 ? -14.425 -2.810 14.018 1.00 87.94 87 GLU A CA 1
ATOM 683 C C . GLU A 1 87 ? -14.317 -1.967 15.292 1.00 87.94 87 GLU A C 1
ATOM 685 O O . GLU A 1 87 ? -13.203 -1.677 15.730 1.00 87.94 87 GLU A O 1
ATOM 690 N N . SER A 1 88 ? -15.424 -1.587 15.933 1.00 79.50 88 SER A N 1
ATOM 691 C CA . SER A 1 88 ? -15.411 -0.727 17.133 1.00 79.50 88 SER A CA 1
ATOM 692 C C . SER A 1 88 ? -14.545 -1.310 18.260 1.00 79.50 88 SER A C 1
ATOM 694 O O . SER A 1 88 ? -13.736 -0.605 18.866 1.00 79.50 88 SER A O 1
ATOM 696 N N . HIS A 1 89 ? -14.611 -2.630 18.466 1.00 79.75 89 HIS A N 1
ATOM 697 C CA . HIS A 1 89 ? -13.853 -3.349 19.494 1.00 79.75 89 HIS A CA 1
ATOM 698 C C . HIS A 1 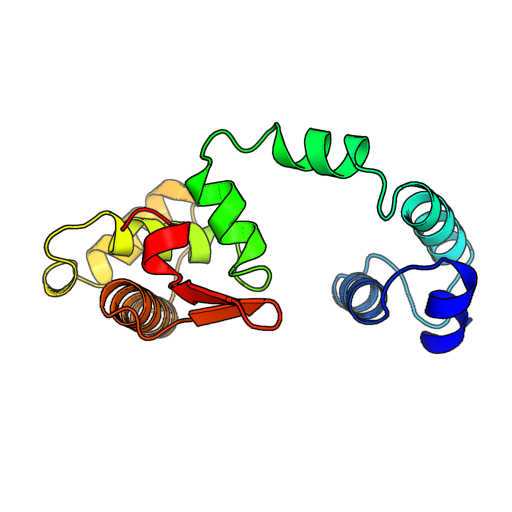89 ? -12.784 -4.267 18.891 1.00 79.75 89 HIS A C 1
ATOM 700 O O . HIS A 1 89 ? -12.797 -5.484 19.057 1.00 79.75 89 HIS A O 1
ATOM 706 N N . MET A 1 90 ? -11.794 -3.664 18.232 1.00 78.94 90 MET A N 1
ATOM 707 C CA . MET A 1 90 ? -10.713 -4.370 17.527 1.00 78.94 90 MET A CA 1
ATOM 708 C C . MET A 1 90 ? -9.967 -5.422 18.373 1.00 78.94 90 MET A C 1
ATOM 710 O O . MET A 1 90 ? -9.488 -6.418 17.832 1.00 78.94 90 MET A O 1
ATOM 714 N N . LYS A 1 91 ? -9.864 -5.226 19.697 1.00 75.88 91 LYS A N 1
ATOM 715 C CA . LYS A 1 91 ? -9.219 -6.185 20.615 1.00 75.88 91 LYS A CA 1
ATOM 716 C C . LYS A 1 91 ? -9.967 -7.521 20.707 1.00 75.88 91 LYS A C 1
ATOM 718 O O . LYS A 1 91 ? -9.322 -8.543 20.923 1.00 75.88 91 LYS A O 1
ATOM 723 N N . ASN A 1 92 ? -11.282 -7.513 20.490 1.00 81.56 92 ASN A N 1
ATOM 724 C CA . ASN A 1 92 ? -12.139 -8.692 20.610 1.00 81.56 92 ASN A CA 1
ATOM 725 C C . ASN A 1 92 ? -12.168 -9.520 19.319 1.00 81.56 92 ASN A C 1
ATOM 727 O O . ASN A 1 92 ? -12.594 -10.673 19.331 1.00 81.56 92 ASN A O 1
ATOM 731 N N . LEU A 1 93 ? -11.690 -8.963 18.201 1.00 88.75 93 LEU A N 1
ATOM 732 C CA . LEU A 1 93 ? -11.633 -9.690 16.943 1.00 88.75 93 LEU A CA 1
ATOM 733 C C . LEU A 1 93 ? -10.476 -10.695 16.984 1.00 88.75 93 LEU A C 1
ATOM 735 O O . LEU A 1 93 ? -9.301 -10.320 16.961 1.00 88.75 93 LEU A O 1
ATOM 739 N N . SER A 1 94 ? -10.786 -11.988 17.062 1.00 91.56 94 SER A N 1
ATOM 740 C CA . SER A 1 94 ? -9.764 -13.035 17.126 1.00 91.56 94 SER A CA 1
ATOM 741 C C . SER A 1 94 ? -9.011 -13.175 15.796 1.00 91.56 94 SER A C 1
ATOM 743 O O . SER A 1 94 ? -9.526 -12.861 14.721 1.00 91.56 94 SER A O 1
ATOM 745 N N . THR A 1 95 ? -7.759 -13.639 15.856 1.00 93.50 95 THR A N 1
ATOM 746 C CA . THR A 1 95 ? -6.958 -13.907 14.649 1.00 93.50 95 THR A CA 1
ATOM 747 C C . THR A 1 95 ? -7.616 -14.965 13.763 1.00 93.50 95 THR A C 1
ATOM 749 O O . THR A 1 95 ? -7.607 -14.811 12.546 1.00 93.50 95 THR A O 1
ATOM 752 N N . GLU A 1 96 ? -8.250 -15.978 14.358 1.00 93.31 96 GLU A N 1
ATOM 753 C CA . GLU A 1 96 ? -8.943 -17.040 13.620 1.00 93.31 96 GLU A CA 1
ATOM 754 C C . GLU A 1 96 ? -10.154 -16.520 12.842 1.00 93.31 96 GLU A C 1
ATOM 756 O O . GLU A 1 96 ? -10.350 -16.894 11.689 1.00 93.31 96 GLU A O 1
ATOM 761 N N . VAL A 1 97 ? -10.924 -15.586 13.413 1.00 93.50 97 VAL A N 1
ATOM 762 C CA . VAL A 1 97 ? -12.046 -14.960 12.694 1.00 93.50 97 VAL A CA 1
ATOM 763 C C . VAL A 1 97 ? -11.541 -14.176 11.485 1.00 93.50 97 VAL A C 1
ATOM 765 O O . VAL A 1 97 ? -12.132 -14.252 10.408 1.00 93.50 97 VAL A O 1
ATOM 768 N N . VAL A 1 98 ? -10.436 -13.442 11.632 1.00 94.81 98 VAL A N 1
ATOM 769 C CA . VAL A 1 98 ? -9.830 -12.710 10.509 1.00 94.81 98 VAL A CA 1
ATOM 770 C C . VAL A 1 98 ? -9.323 -13.678 9.444 1.00 94.81 98 VAL A C 1
ATOM 772 O O . VAL A 1 98 ? -9.622 -13.478 8.269 1.00 94.81 98 VAL A O 1
ATOM 775 N N . ARG A 1 99 ? -8.627 -14.751 9.838 1.00 95.38 99 ARG A N 1
ATOM 776 C CA . ARG A 1 99 ? -8.156 -15.791 8.912 1.00 95.38 99 ARG A CA 1
ATOM 777 C C . ARG A 1 99 ? -9.318 -16.422 8.145 1.00 95.38 99 ARG A C 1
ATOM 779 O O . ARG A 1 99 ? -9.264 -16.508 6.923 1.00 95.38 99 ARG A O 1
ATOM 786 N N . TYR A 1 100 ? -10.404 -16.770 8.836 1.00 94.75 100 TYR A N 1
ATOM 787 C CA . TYR A 1 100 ? -11.622 -17.289 8.214 1.00 94.75 100 TYR A CA 1
ATOM 788 C C . TYR A 1 100 ? -12.222 -16.304 7.198 1.00 94.75 100 TYR A C 1
ATOM 790 O O . TYR A 1 100 ? -12.545 -16.695 6.075 1.00 94.75 100 TYR A O 1
ATOM 798 N N . ARG A 1 101 ? -12.329 -15.014 7.551 1.00 94.56 101 ARG A N 1
ATOM 799 C CA . ARG A 1 101 ? -12.834 -13.969 6.640 1.00 94.56 101 ARG A CA 1
ATOM 800 C C . ARG A 1 101 ? -11.960 -13.829 5.393 1.00 94.56 101 ARG A C 1
ATOM 802 O O . ARG A 1 101 ? -12.494 -13.751 4.290 1.00 94.56 101 ARG A O 1
ATOM 809 N N . VAL A 1 102 ? -10.638 -13.851 5.556 1.00 95.25 102 VAL A N 1
ATOM 810 C CA . VAL A 1 102 ? -9.688 -13.784 4.437 1.00 95.25 102 VAL A CA 1
ATOM 811 C C . VAL A 1 102 ? -9.809 -15.008 3.534 1.00 95.25 102 VAL A C 1
ATOM 813 O O . VAL A 1 102 ? -9.964 -14.850 2.323 1.00 95.25 102 VAL A O 1
ATOM 816 N N . LYS A 1 103 ? -9.838 -16.216 4.110 1.00 94.44 103 LYS A N 1
ATOM 817 C CA . LYS A 1 103 ? -10.012 -17.461 3.354 1.00 94.44 103 LYS A CA 1
ATOM 818 C C . LYS A 1 103 ? -11.311 -17.454 2.554 1.00 94.44 103 LYS A C 1
ATOM 820 O O . LYS A 1 103 ? -11.314 -17.834 1.389 1.00 94.44 103 LYS A O 1
ATOM 825 N N . ARG A 1 104 ? -12.403 -16.961 3.140 1.00 95.38 104 ARG A N 1
ATOM 826 C CA . ARG A 1 104 ? -13.694 -16.840 2.453 1.00 95.38 104 ARG A CA 1
ATOM 827 C C . ARG A 1 104 ? -13.683 -15.792 1.332 1.00 95.38 104 ARG A C 1
ATOM 829 O O . ARG A 1 104 ? -14.332 -16.007 0.316 1.00 95.38 104 ARG A O 1
ATOM 836 N N . ALA A 1 105 ? -12.992 -14.667 1.512 1.00 92.94 105 ALA A N 1
ATOM 837 C CA . ALA A 1 105 ? -12.991 -13.567 0.545 1.00 92.94 105 ALA A CA 1
ATOM 838 C C . ALA A 1 105 ? -11.994 -13.754 -0.615 1.00 92.94 105 ALA A C 1
ATOM 840 O O . ALA A 1 105 ? -12.245 -13.261 -1.712 1.00 92.94 105 ALA A O 1
ATOM 841 N N . PHE A 1 106 ? -10.874 -14.446 -0.381 1.00 92.31 106 PHE A N 1
ATOM 842 C CA . PHE A 1 106 ? -9.757 -14.537 -1.332 1.00 92.31 106 PHE A CA 1
ATOM 843 C C . PHE A 1 106 ? -9.289 -15.965 -1.621 1.00 92.31 106 PHE A C 1
ATOM 845 O O . PHE A 1 106 ? -8.297 -16.131 -2.326 1.00 92.31 106 PHE A O 1
ATOM 852 N N . ALA A 1 107 ? -9.928 -16.989 -1.042 1.00 92.50 107 ALA A N 1
ATOM 853 C CA . ALA A 1 107 ? -9.491 -18.387 -1.135 1.00 92.50 107 ALA A CA 1
ATOM 854 C C . ALA A 1 107 ? -8.005 -18.595 -0.767 1.00 92.50 107 ALA A C 1
ATOM 856 O O . ALA A 1 107 ? -7.364 -19.535 -1.225 1.00 92.50 107 ALA A O 1
ATOM 857 N N . THR A 1 108 ? -7.458 -17.709 0.069 1.00 89.94 108 THR A N 1
ATOM 858 C CA . THR A 1 108 ? -6.044 -17.679 0.458 1.00 89.94 108 THR A CA 1
ATOM 859 C C . THR A 1 108 ? -5.936 -17.793 1.970 1.00 89.94 108 THR A C 1
ATOM 861 O O . THR A 1 108 ? -6.760 -17.227 2.694 1.00 89.94 108 THR A O 1
ATOM 864 N N . ASP A 1 109 ? -4.928 -18.517 2.449 1.00 90.31 109 ASP A N 1
ATOM 865 C CA . ASP A 1 109 ? -4.621 -18.582 3.874 1.00 90.31 109 ASP A CA 1
ATOM 866 C C . ASP A 1 109 ? -3.593 -17.517 4.264 1.00 90.31 109 ASP A C 1
ATOM 868 O O . ASP A 1 109 ? -2.739 -17.123 3.468 1.00 90.31 109 ASP A O 1
ATOM 872 N N . VAL A 1 110 ? -3.686 -17.033 5.497 1.00 91.75 110 VAL A N 1
ATOM 873 C CA . VAL A 1 110 ? -2.789 -16.008 6.025 1.00 91.75 110 VAL A CA 1
ATOM 874 C C . VAL A 1 110 ? -2.299 -16.422 7.397 1.00 91.75 110 VAL A C 1
ATOM 876 O O . VAL A 1 110 ? -3.069 -16.788 8.295 1.00 91.75 110 VAL A O 1
ATOM 879 N N . ASP A 1 111 ? -0.986 -16.323 7.575 1.00 93.38 111 ASP A N 1
ATOM 880 C CA . ASP A 1 111 ? -0.353 -16.657 8.833 1.00 93.38 111 ASP A CA 1
ATOM 881 C C . ASP A 1 111 ? -0.778 -15.691 9.959 1.00 93.38 111 ASP A C 1
ATOM 883 O O . ASP A 1 111 ? -1.171 -14.533 9.765 1.00 93.38 111 ASP A O 1
ATOM 887 N N . GLY A 1 112 ? -0.722 -16.189 11.194 1.00 93.31 112 GLY A N 1
ATOM 888 C CA . GLY A 1 112 ? -1.153 -15.410 12.354 1.00 93.31 112 GLY A CA 1
ATOM 889 C C . GLY A 1 112 ? -0.249 -14.211 12.657 1.00 93.31 112 GLY A C 1
ATOM 890 O O . GLY A 1 112 ? -0.718 -13.229 13.238 1.00 93.31 112 GLY A O 1
ATOM 891 N N . GLN A 1 113 ? 1.028 -14.259 12.274 1.00 94.38 113 GLN A N 1
ATOM 892 C CA . GLN A 1 113 ? 1.996 -13.196 12.537 1.00 94.38 113 GLN A CA 1
ATOM 893 C C . GLN A 1 113 ? 1.705 -11.967 11.669 1.00 94.38 113 GLN A C 1
ATOM 895 O O . GLN A 1 113 ? 1.665 -10.850 12.192 1.00 94.38 113 GLN A O 1
ATOM 900 N N . ARG A 1 114 ? 1.406 -12.168 10.383 1.00 94.38 114 ARG A N 1
ATOM 901 C CA . ARG A 1 114 ? 0.958 -11.145 9.437 1.00 94.38 114 ARG A CA 1
ATOM 902 C C . ARG A 1 114 ? -0.302 -10.454 9.947 1.00 94.38 114 ARG A C 1
ATOM 904 O O . ARG A 1 114 ? -0.317 -9.231 10.068 1.00 94.38 114 ARG A O 1
ATOM 911 N N . ILE A 1 115 ? -1.303 -11.217 10.399 1.00 95.12 115 ILE A N 1
ATOM 912 C CA . ILE A 1 115 ? -2.532 -10.653 10.990 1.00 95.12 115 ILE A CA 1
ATOM 913 C C . ILE A 1 115 ? -2.229 -9.821 12.249 1.00 95.12 115 ILE A C 1
ATOM 915 O O . ILE A 1 115 ? -2.775 -8.728 12.411 1.00 95.12 115 ILE A O 1
ATOM 919 N N . ARG A 1 116 ? -1.358 -10.297 13.150 1.00 94.44 116 ARG A N 1
ATOM 920 C CA . ARG A 1 116 ? -0.970 -9.548 14.364 1.00 94.44 116 ARG A CA 1
ATOM 921 C C . ARG A 1 116 ? -0.232 -8.252 14.030 1.00 94.44 116 ARG A C 1
ATOM 923 O O . ARG A 1 116 ? -0.493 -7.233 14.668 1.00 94.44 116 ARG A O 1
ATOM 930 N N . LYS A 1 117 ? 0.651 -8.271 13.027 1.00 95.19 117 LYS A N 1
ATOM 931 C CA . LYS A 1 117 ? 1.365 -7.077 12.556 1.00 95.19 117 LYS A CA 1
ATOM 932 C C . LYS A 1 117 ? 0.379 -6.031 12.036 1.00 95.19 117 LYS A C 1
ATOM 934 O O . LYS A 1 117 ? 0.410 -4.896 12.497 1.00 95.19 117 LYS A O 1
ATOM 939 N N . LEU A 1 118 ? -0.555 -6.436 11.176 1.00 95.50 118 LEU A N 1
ATOM 940 C CA . LEU A 1 118 ? -1.585 -5.542 10.637 1.00 95.50 118 LEU A CA 1
ATOM 941 C C . LEU A 1 118 ? -2.536 -5.030 11.724 1.00 95.50 118 LEU A C 1
ATOM 943 O O . LEU A 1 118 ? -2.929 -3.868 11.699 1.00 95.50 118 LEU A O 1
ATOM 947 N N . ARG A 1 119 ? -2.855 -5.848 12.735 1.00 95.19 119 ARG A N 1
ATOM 948 C CA . ARG A 1 119 ? -3.614 -5.395 13.911 1.00 95.19 119 ARG A CA 1
ATOM 949 C C . ARG A 1 119 ? -2.886 -4.286 14.664 1.00 95.19 119 ARG A C 1
ATOM 951 O O . ARG A 1 119 ? -3.517 -3.312 15.066 1.00 95.19 119 ARG A O 1
ATOM 958 N N . LYS A 1 120 ? -1.574 -4.429 14.868 1.00 94.31 120 LYS A N 1
ATOM 959 C CA . LYS A 1 120 ? -0.756 -3.389 15.504 1.00 94.31 120 LYS A CA 1
ATOM 960 C C . LYS A 1 120 ? -0.758 -2.111 14.664 1.00 94.31 120 LYS A C 1
ATOM 962 O O . LYS A 1 120 ? -1.002 -1.045 15.212 1.00 94.31 120 LYS A O 1
ATOM 967 N N . THR A 1 121 ? -0.595 -2.221 13.348 1.00 94.50 121 THR A N 1
ATOM 968 C CA . THR A 1 121 ? -0.701 -1.074 12.435 1.00 94.50 121 THR A CA 1
ATOM 969 C C . THR A 1 121 ? -2.065 -0.387 12.549 1.00 94.50 121 THR A C 1
ATOM 971 O O . THR A 1 121 ? -2.125 0.825 12.724 1.00 94.50 121 THR A O 1
ATOM 974 N N . ALA A 1 122 ? -3.168 -1.143 12.541 1.00 94.31 122 ALA A N 1
ATOM 975 C CA . ALA A 1 122 ? -4.510 -0.589 12.719 1.00 94.31 122 ALA A CA 1
ATOM 976 C C . ALA A 1 122 ? -4.688 0.112 14.081 1.00 94.31 122 ALA A C 1
ATOM 978 O O . ALA A 1 122 ? -5.310 1.174 14.155 1.00 94.31 122 ALA A O 1
ATOM 979 N N . TRP A 1 123 ? -4.103 -0.442 15.149 1.00 93.31 123 TRP A N 1
ATOM 980 C CA . TRP A 1 123 ? -4.061 0.199 16.465 1.00 93.31 123 TRP A CA 1
ATOM 981 C C . TRP A 1 123 ? -3.307 1.529 16.430 1.00 93.31 123 TRP A C 1
ATOM 983 O O . TRP A 1 123 ? -3.814 2.540 16.910 1.00 93.31 123 TRP A O 1
ATOM 993 N N . ASP A 1 124 ? -2.114 1.544 15.838 1.00 94.31 124 ASP A N 1
ATOM 994 C CA . ASP A 1 124 ? -1.270 2.735 15.768 1.00 94.31 124 ASP A CA 1
ATOM 995 C C . ASP A 1 124 ? -1.915 3.844 14.918 1.00 94.31 124 ASP A C 1
ATOM 997 O O . ASP A 1 124 ? -1.800 5.023 15.266 1.00 94.31 124 ASP A O 1
ATOM 1001 N N . ILE A 1 125 ? -2.662 3.482 13.866 1.00 93.12 125 ILE A N 1
ATOM 1002 C CA . ILE A 1 125 ? -3.510 4.413 13.105 1.00 93.12 125 ILE A CA 1
ATOM 1003 C C . ILE A 1 125 ? -4.581 5.013 14.019 1.00 93.12 125 ILE A C 1
ATOM 1005 O O . ILE A 1 125 ? -4.630 6.232 14.150 1.00 93.12 125 ILE A O 1
ATOM 1009 N N . ARG A 1 126 ? -5.392 4.188 14.698 1.00 89.88 126 ARG A N 1
ATOM 1010 C CA . ARG A 1 126 ? -6.467 4.672 15.588 1.00 89.88 126 ARG A CA 1
ATOM 1011 C C . ARG A 1 126 ? -5.962 5.546 16.727 1.00 89.88 126 ARG A C 1
ATOM 1013 O O . ARG A 1 126 ? -6.587 6.541 17.073 1.00 89.88 126 ARG A O 1
ATOM 1020 N N . CYS A 1 127 ? -4.804 5.214 17.286 1.00 91.00 127 CYS A N 1
ATOM 1021 C CA . CYS A 1 127 ? -4.151 6.026 18.307 1.00 91.00 127 CYS A CA 1
ATOM 1022 C C . CYS A 1 127 ? -3.432 7.264 17.739 1.00 91.00 127 CYS A C 1
ATOM 1024 O O . CYS A 1 127 ? -2.683 7.903 18.476 1.00 91.00 127 CYS A O 1
ATOM 1026 N N . ARG A 1 128 ? -3.617 7.601 16.452 1.00 92.50 128 ARG A N 1
ATOM 1027 C CA . ARG A 1 128 ? -3.034 8.775 15.774 1.00 92.50 128 ARG A CA 1
ATOM 1028 C C . ARG A 1 128 ? -1.501 8.834 15.836 1.00 92.50 128 ARG A C 1
ATOM 1030 O O . ARG A 1 128 ? -0.902 9.908 15.744 1.00 92.50 128 ARG A O 1
ATOM 1037 N N . LYS A 1 129 ? -0.847 7.676 15.978 1.00 92.69 129 LYS A N 1
ATOM 1038 C CA . LYS A 1 129 ? 0.619 7.568 16.051 1.00 92.69 129 LYS A CA 1
ATOM 1039 C C . LYS A 1 129 ? 1.267 7.644 14.673 1.00 92.69 129 LYS A C 1
ATOM 1041 O O . LYS A 1 129 ? 2.396 8.109 14.555 1.00 92.69 129 LYS A O 1
ATOM 1046 N N . MET A 1 130 ? 0.552 7.209 13.637 1.00 92.69 130 MET A N 1
ATOM 1047 C CA . MET A 1 130 ? 1.013 7.290 12.253 1.00 92.69 130 MET A CA 1
ATOM 1048 C C . MET A 1 130 ? 0.643 8.640 11.637 1.00 92.69 130 MET A C 1
ATOM 1050 O O . MET A 1 130 ? -0.529 9.031 11.626 1.00 92.69 130 MET A O 1
ATOM 1054 N N . LYS A 1 131 ? 1.652 9.348 11.122 1.00 91.75 131 LYS A N 1
ATOM 1055 C CA . LYS A 1 131 ? 1.516 10.692 10.553 1.00 91.75 131 LYS A CA 1
ATOM 1056 C C . LYS A 1 131 ? 2.190 10.774 9.190 1.00 91.75 131 LYS A C 1
ATOM 1058 O O . LYS A 1 131 ? 3.276 10.234 8.997 1.00 91.75 131 LYS A O 1
ATOM 1063 N N . LEU A 1 132 ? 1.540 11.465 8.264 1.00 89.69 132 LEU A N 1
ATOM 1064 C CA . LEU A 1 132 ? 2.076 11.838 6.966 1.00 89.69 132 LEU A CA 1
ATOM 1065 C C . LEU A 1 132 ? 2.571 13.284 7.055 1.00 89.69 132 LEU A C 1
ATOM 1067 O O . LEU A 1 132 ? 1.795 14.180 7.390 1.00 89.69 132 LEU A O 1
ATOM 1071 N N . GLN A 1 133 ? 3.855 13.497 6.772 1.00 90.31 133 GLN A N 1
ATOM 1072 C CA . GLN A 1 133 ? 4.452 14.830 6.705 1.00 90.31 133 GLN A CA 1
ATOM 1073 C C . GLN A 1 133 ? 4.462 15.308 5.252 1.00 90.31 133 GLN A C 1
ATOM 1075 O O . GLN A 1 133 ? 5.064 14.671 4.389 1.00 90.31 133 GLN A O 1
ATOM 1080 N N . LEU A 1 134 ? 3.799 16.431 4.993 1.00 84.31 134 LEU A N 1
ATOM 1081 C CA . LEU A 1 134 ? 3.746 17.113 3.703 1.00 84.31 134 LEU A CA 1
ATOM 1082 C C . LEU A 1 134 ? 4.298 18.529 3.894 1.00 84.31 134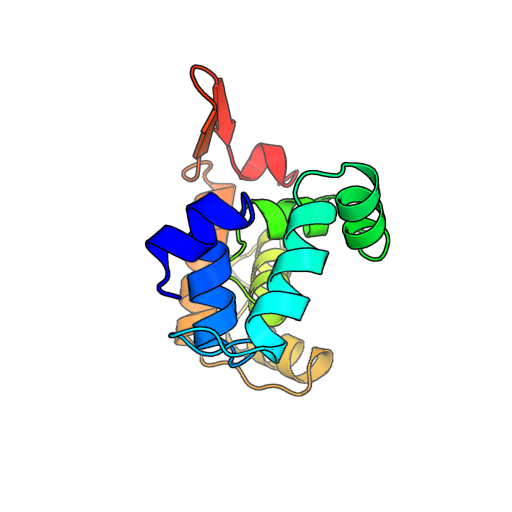 LEU A C 1
ATOM 1084 O O . LEU A 1 134 ? 3.564 19.490 4.131 1.00 84.31 134 LEU A O 1
ATOM 1088 N N . GLY A 1 135 ? 5.626 18.648 3.862 1.00 88.44 135 GLY A N 1
ATOM 1089 C CA . GLY A 1 135 ? 6.313 19.897 4.190 1.00 88.44 135 GLY A CA 1
ATOM 1090 C C . GLY A 1 135 ? 6.066 20.297 5.646 1.00 88.44 135 GLY A C 1
ATOM 1091 O O . GLY A 1 135 ? 6.504 19.602 6.556 1.00 88.44 135 GLY A O 1
ATOM 1092 N N . LYS A 1 136 ? 5.360 21.415 5.865 1.00 89.38 136 LYS A N 1
ATOM 1093 C CA . LYS A 1 136 ? 4.979 21.899 7.208 1.00 89.38 136 LYS A CA 1
ATOM 1094 C C . LYS A 1 136 ? 3.666 21.296 7.726 1.00 89.38 136 LYS A C 1
ATOM 1096 O O . LYS A 1 136 ? 3.319 21.507 8.884 1.00 89.38 136 LYS A O 1
ATOM 1101 N N . LEU A 1 137 ? 2.918 20.591 6.875 1.00 88.94 137 LEU A N 1
ATOM 1102 C CA . LEU A 1 137 ? 1.638 19.992 7.235 1.00 88.94 137 LEU A CA 1
ATOM 1103 C C . LEU A 1 137 ? 1.848 18.569 7.763 1.00 88.94 137 LEU A C 1
ATOM 1105 O O . LEU A 1 137 ? 2.477 17.745 7.104 1.00 88.94 137 LEU A O 1
ATOM 1109 N N . SER A 1 138 ? 1.261 18.266 8.919 1.00 90.69 138 SER A N 1
ATOM 1110 C CA . SER A 1 138 ? 1.271 16.932 9.520 1.00 90.69 138 SER A CA 1
ATOM 1111 C C . SER A 1 138 ? -0.156 16.400 9.610 1.00 90.69 138 SER A C 1
ATOM 1113 O O . SER A 1 138 ? -0.919 16.844 10.464 1.00 90.69 138 SER A O 1
ATOM 1115 N N . LEU A 1 139 ? -0.502 15.411 8.788 1.00 91.62 139 LEU A N 1
ATOM 1116 C CA . LEU A 1 139 ? -1.818 14.762 8.806 1.00 91.62 139 LEU A CA 1
ATOM 1117 C C . LEU A 1 139 ? -1.731 13.398 9.484 1.00 91.62 139 LEU A C 1
ATOM 1119 O O . LEU A 1 139 ? -0.775 12.656 9.2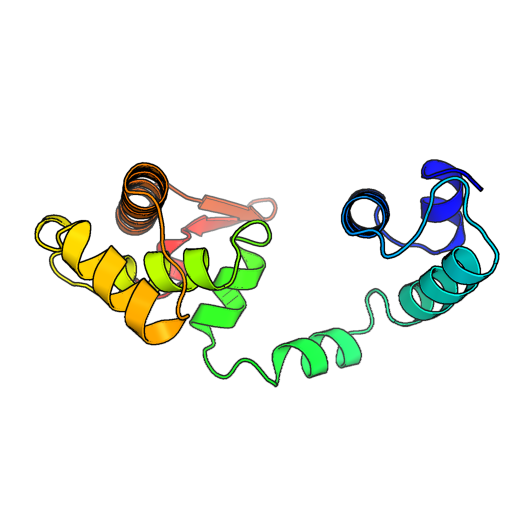55 1.00 91.62 139 LEU A O 1
ATOM 1123 N N . THR A 1 140 ? -2.710 13.036 10.314 1.00 93.12 140 THR A N 1
ATOM 1124 C CA . THR A 1 140 ? -2.747 11.678 10.871 1.00 93.12 140 THR A CA 1
ATOM 1125 C C . THR A 1 140 ? -3.387 10.719 9.875 1.00 93.12 140 THR A C 1
ATOM 1127 O O . THR A 1 140 ? -4.281 11.084 9.112 1.00 93.12 140 THR A O 1
ATOM 1130 N N . TYR A 1 141 ? -2.940 9.465 9.883 1.00 92.25 141 TYR A N 1
ATOM 1131 C CA . TYR A 1 141 ? -3.527 8.439 9.019 1.00 92.25 141 TYR A CA 1
ATOM 1132 C C . TYR A 1 141 ? -5.000 8.182 9.376 1.00 92.25 141 TYR A C 1
ATOM 1134 O O . TYR A 1 141 ? -5.783 7.844 8.495 1.00 92.25 141 TYR A O 1
ATOM 1142 N N . ALA A 1 142 ? -5.380 8.375 10.644 1.00 90.19 142 ALA A N 1
ATOM 1143 C CA . ALA A 1 142 ? -6.764 8.290 11.104 1.00 90.19 142 ALA A CA 1
ATOM 1144 C C . ALA A 1 142 ? -7.661 9.312 10.391 1.00 90.19 142 ALA A C 1
ATOM 1146 O O . ALA A 1 142 ? -8.671 8.930 9.804 1.00 90.19 142 ALA A O 1
ATOM 1147 N N . ASP A 1 143 ? -7.230 10.578 10.341 1.00 90.19 143 ASP A N 1
ATOM 1148 C CA . ASP A 1 143 ? -7.989 11.649 9.682 1.00 90.19 143 ASP A CA 1
ATOM 1149 C C . ASP A 1 143 ? -8.146 11.375 8.176 1.00 90.19 143 ASP A C 1
ATOM 1151 O O . ASP A 1 143 ? -9.227 11.536 7.617 1.00 90.19 143 ASP A O 1
ATOM 1155 N N . LEU A 1 144 ? -7.084 10.887 7.524 1.00 89.81 144 LEU A N 1
ATOM 1156 C CA . LEU A 1 144 ? -7.096 10.548 6.094 1.00 89.81 144 LEU A CA 1
ATOM 1157 C C . LEU A 1 144 ? -8.009 9.357 5.763 1.00 89.81 144 LEU A C 1
ATOM 1159 O O . LEU A 1 144 ? -8.550 9.273 4.659 1.00 89.81 144 LEU A O 1
ATOM 1163 N N . LEU A 1 145 ? -8.154 8.418 6.697 1.00 89.44 145 LEU A N 1
ATOM 1164 C CA . LEU A 1 145 ? -8.943 7.197 6.525 1.00 89.44 145 LEU A CA 1
ATOM 1165 C C . LEU A 1 145 ? -10.368 7.308 7.091 1.00 89.44 145 LEU A C 1
ATOM 1167 O O . LEU A 1 145 ? -11.153 6.378 6.892 1.00 89.44 145 LEU A O 1
ATOM 1171 N N . GLY A 1 146 ? -10.696 8.417 7.762 1.00 86.38 146 GLY A N 1
ATOM 1172 C CA . GLY A 1 146 ? -11.994 8.659 8.393 1.00 86.38 146 GLY A CA 1
ATOM 1173 C C . GLY A 1 146 ? -12.284 7.701 9.551 1.00 86.38 146 GLY A C 1
ATOM 1174 O O . GLY A 1 146 ? -13.369 7.122 9.593 1.00 86.38 146 GLY A O 1
ATOM 1175 N N . VAL A 1 147 ? -11.300 7.472 10.433 1.00 84.94 147 VAL A N 1
ATOM 1176 C CA . VAL A 1 147 ? -11.371 6.514 11.560 1.00 84.94 147 VAL A CA 1
ATOM 1177 C C . VAL A 1 147 ? -11.017 7.156 12.892 1.00 84.94 147 VAL A C 1
ATOM 1179 O O . VAL A 1 147 ? -10.216 8.115 12.891 1.00 84.94 147 VAL A O 1
#

Secondary structure (DSSP, 8-state):
--HHHHHHHH---HHHHHHHHHTTSS-SS--HHHHHHHHHHHHHTT-HHHHHHHHHT---HHHHHHHHH-TTS-HHHHHHHHHHHH-TTGGGS-HHHHHHHHHHHHS----HHHHHHHHHHHHHHHTT--EEEETTEEEEHHHHHT-